Protein AF-A0A5C6Z777-F1 (afdb_monomer)

pLDDT: mean 96.34, std 3.9, range [65.44, 98.56]

Secondary structure (DSSP, 8-state):
-PPEETT-EEEEEETTEEEEEEEEEEEEEEPTTT--EE--SEE-TT-EEEEEEEESS------TTT-TTTTEEEEE-TTT--EEEEEE--

Nearest PDB structures (foldseek):
  1zun-assembly1_B  TM=9.668E-01  e=1.118E-06  Pseudomonas syringae pv. tomato str. DC3000
  4d61-assembly1_i  TM=8.518E-01  e=4.605E-04  Homo sapiens
  1jny-assembly2_B  TM=8.693E-01  e=2.103E-03  Saccharolobus solfataricus
  5hxb-assembly1_X  TM=8.867E-01  e=3.245E-03  Homo sapiens
  8g5z-assembly1_EF  TM=8.216E-01  e=5.893E-03  Homo sapiens

Radius of gyration: 12.79 Å; Cα contacts (8 Å, |Δi|>4): 198; chains: 1; bounding box: 26×29×34 Å

Sequence (90 aa):
TEPAVIGRKYWVRHGNRWVQARITAIDHRLDIQTLAETEAHELSVNEIGHVTVELQAELPLQPYADNRVGGALIVVDPTSNRTSGALLVR

Mean predicted aligned error: 2.5 Å

Foldseek 3Di:
DDKQAAPDWWWKDQPHDTWIKGWHDWQFWADPVPRDTDDDRIGDPPIHTDTDMDTPDDAQADQCVVPVSRFKMFIAHPPPRDTPGIGGHD

Structure (mmCIF, N/CA/C/O backbone):
data_AF-A0A5C6Z777-F1
#
_entry.id   AF-A0A5C6Z777-F1
#
loop_
_atom_site.group_PDB
_atom_site.id
_atom_site.type_symbol
_atom_site.label_atom_id
_atom_site.label_alt_id
_atom_site.label_comp_id
_atom_site.label_asym_id
_atom_site.label_entity_id
_atom_site.label_seq_id
_atom_site.pdbx_PDB_ins_code
_atom_site.Cartn_x
_atom_site.Cartn_y
_atom_site.Cartn_z
_atom_site.occupancy
_atom_site.B_iso_or_equiv
_atom_site.auth_seq_id
_atom_site.auth_comp_id
_atom_site.auth_asym_id
_atom_site.auth_atom_id
_atom_site.pdbx_PDB_model_num
ATOM 1 N N . THR A 1 1 ? -4.031 13.118 9.689 1.00 65.44 1 THR A N 1
ATOM 2 C CA . THR A 1 1 ? -3.987 12.297 8.461 1.00 65.44 1 THR A CA 1
ATOM 3 C C . THR A 1 1 ? -5.350 11.668 8.346 1.00 65.44 1 THR A C 1
ATOM 5 O O . THR A 1 1 ? -5.858 11.219 9.363 1.00 65.44 1 THR A O 1
ATOM 8 N N . GLU A 1 2 ? -5.993 11.770 7.191 1.00 84.62 2 GLU A N 1
ATOM 9 C CA . GLU A 1 2 ? -7.358 11.266 7.008 1.00 84.62 2 GLU A CA 1
ATOM 10 C C . GLU A 1 2 ? -7.345 9.748 6.773 1.00 84.62 2 GLU A C 1
ATOM 12 O O . GLU A 1 2 ? -6.347 9.250 6.239 1.00 84.62 2 GLU A O 1
ATOM 17 N N . PRO A 1 3 ? -8.405 9.019 7.169 1.00 92.25 3 PRO A N 1
ATOM 18 C CA . PRO A 1 3 ? -8.483 7.581 6.954 1.00 92.25 3 PRO A CA 1
ATOM 19 C C . PRO A 1 3 ? -8.497 7.242 5.460 1.00 92.25 3 PRO A C 1
ATOM 21 O O . PRO A 1 3 ? -8.970 8.013 4.612 1.00 92.25 3 PRO A O 1
ATOM 24 N N . ALA A 1 4 ? -7.964 6.067 5.140 1.00 94.00 4 ALA A N 1
ATOM 25 C CA . ALA A 1 4 ? -8.090 5.484 3.823 1.00 94.00 4 ALA A CA 1
ATOM 26 C C . ALA A 1 4 ? -9.469 4.841 3.683 1.00 94.00 4 ALA A C 1
ATOM 28 O O . ALA A 1 4 ? -9.827 3.962 4.460 1.00 94.00 4 ALA A O 1
ATOM 29 N N . VAL A 1 5 ? -10.241 5.292 2.696 1.00 95.38 5 VAL A N 1
ATOM 30 C CA . VAL A 1 5 ? -11.625 4.856 2.477 1.00 95.38 5 VAL A CA 1
ATOM 31 C C . VAL A 1 5 ? -11.813 4.411 1.034 1.00 95.38 5 VAL A C 1
ATOM 33 O O . VAL A 1 5 ? -11.163 4.924 0.115 1.00 95.38 5 VAL A O 1
ATOM 36 N N . ILE A 1 6 ? -12.724 3.464 0.827 1.00 96.88 6 ILE A N 1
ATOM 37 C CA . ILE A 1 6 ? -13.068 2.963 -0.505 1.00 96.88 6 ILE A CA 1
ATOM 38 C C . ILE A 1 6 ? -13.578 4.118 -1.384 1.00 96.88 6 ILE A C 1
ATOM 40 O O . ILE A 1 6 ? -14.338 4.981 -0.950 1.00 96.88 6 ILE A O 1
ATOM 44 N N . GLY A 1 7 ? -13.138 4.148 -2.641 1.00 95.69 7 GLY A N 1
ATOM 45 C CA . GLY A 1 7 ? -13.546 5.131 -3.645 1.00 95.69 7 GLY A CA 1
ATOM 46 C C . GLY A 1 7 ? -12.777 6.455 -3.607 1.00 95.69 7 GLY A C 1
ATOM 47 O O . GLY A 1 7 ? -12.824 7.203 -4.587 1.00 95.69 7 GLY A O 1
ATOM 48 N N . ARG A 1 8 ? -12.019 6.741 -2.540 1.00 94.44 8 ARG A N 1
ATOM 49 C CA . ARG A 1 8 ? -11.170 7.935 -2.482 1.00 94.44 8 ARG A CA 1
ATOM 50 C C . ARG A 1 8 ? -10.015 7.831 -3.477 1.00 94.44 8 ARG A C 1
ATOM 52 O O . ARG A 1 8 ? -9.369 6.791 -3.602 1.00 94.44 8 ARG A O 1
ATOM 59 N N . LYS A 1 9 ? -9.765 8.936 -4.183 1.00 96.25 9 LYS A N 1
ATOM 60 C CA . LYS A 1 9 ? -8.665 9.069 -5.142 1.00 96.25 9 LYS A CA 1
ATOM 61 C C . LYS A 1 9 ? -7.367 9.448 -4.437 1.00 96.25 9 LYS A C 1
ATOM 63 O O . LYS A 1 9 ? -7.362 10.306 -3.556 1.00 96.25 9 LYS A O 1
ATOM 68 N N . TYR A 1 10 ? -6.277 8.867 -4.912 1.00 97.56 10 TYR A N 1
ATOM 69 C CA . TYR A 1 10 ? -4.914 9.120 -4.470 1.00 97.56 10 TYR A CA 1
ATOM 70 C C . TYR A 1 10 ? -3.986 9.280 -5.667 1.00 97.56 10 TYR A C 1
ATOM 72 O O . TYR A 1 10 ? -4.269 8.797 -6.765 1.00 97.56 10 TYR A O 1
ATOM 80 N N . TRP A 1 11 ? -2.838 9.901 -5.432 1.00 98.31 11 TRP A N 1
ATOM 81 C CA . TRP A 1 11 ? -1.656 9.644 -6.237 1.00 98.31 11 TRP A CA 1
ATOM 82 C C . TRP A 1 11 ? -0.919 8.439 -5.668 1.00 98.31 11 TRP A C 1
ATOM 84 O O . TRP A 1 11 ? -0.730 8.342 -4.457 1.00 98.31 11 TRP A O 1
ATOM 94 N N . VAL A 1 12 ? -0.454 7.545 -6.535 1.00 98.44 12 VAL A N 1
ATOM 95 C CA . VAL A 1 12 ? 0.542 6.540 -6.167 1.00 98.44 12 VAL A CA 1
ATOM 96 C C . VAL A 1 12 ? 1.831 6.780 -6.928 1.00 98.44 12 VAL A C 1
ATOM 98 O O . VAL A 1 12 ? 1.816 7.135 -8.110 1.00 98.44 12 VAL A O 1
ATOM 101 N N . ARG A 1 13 ? 2.956 6.579 -6.244 1.00 98.44 13 ARG A N 1
ATOM 102 C CA . ARG A 1 13 ? 4.289 6.617 -6.839 1.00 98.44 13 ARG A CA 1
ATOM 103 C C . ARG A 1 13 ? 4.902 5.225 -6.838 1.00 98.44 13 ARG A C 1
ATOM 105 O O . ARG A 1 13 ? 5.101 4.654 -5.770 1.00 98.44 13 ARG A O 1
ATOM 112 N N . HIS A 1 14 ? 5.269 4.736 -8.018 1.00 98.25 14 HIS A N 1
ATOM 113 C CA . HIS A 1 14 ? 6.048 3.509 -8.219 1.00 98.25 14 HIS A CA 1
ATOM 114 C C . HIS A 1 14 ? 7.351 3.861 -8.936 1.00 98.25 14 HIS A C 1
ATOM 116 O O . HIS A 1 14 ? 7.341 4.346 -10.071 1.00 98.25 14 HIS A O 1
ATOM 122 N N . GLY A 1 15 ? 8.483 3.720 -8.242 1.00 94.81 15 GLY A N 1
ATOM 123 C CA . GLY A 1 15 ? 9.765 4.256 -8.707 1.00 94.81 15 GLY A CA 1
ATOM 124 C C . GLY A 1 15 ? 9.674 5.755 -9.031 1.00 94.81 15 GLY A C 1
ATOM 125 O O . GLY A 1 15 ? 9.503 6.592 -8.143 1.00 94.81 15 GLY A O 1
ATOM 126 N N . ASN A 1 16 ? 9.761 6.099 -10.318 1.00 94.75 16 ASN A N 1
ATOM 127 C CA . ASN A 1 16 ? 9.662 7.478 -10.816 1.00 94.75 16 ASN A CA 1
ATOM 128 C C . ASN A 1 16 ? 8.327 7.793 -11.516 1.00 94.75 16 ASN A C 1
ATOM 130 O O . ASN A 1 16 ? 8.170 8.888 -12.051 1.00 94.75 16 ASN A O 1
ATOM 134 N N . ARG A 1 17 ? 7.374 6.852 -11.538 1.00 97.44 17 ARG A N 1
ATOM 135 C CA . ARG A 1 17 ? 6.065 7.023 -12.181 1.00 97.44 17 ARG A CA 1
ATOM 136 C C . ARG A 1 17 ? 5.019 7.429 -11.152 1.00 97.44 17 ARG A C 1
ATOM 138 O O . ARG A 1 17 ? 4.930 6.813 -10.093 1.00 97.44 17 ARG A O 1
ATOM 145 N N . TRP A 1 18 ? 4.225 8.434 -11.500 1.00 98.12 18 TRP A N 1
ATOM 146 C CA . TRP A 1 18 ? 3.053 8.866 -10.744 1.00 98.12 18 TRP A CA 1
ATOM 147 C C . TRP A 1 18 ? 1.791 8.481 -11.504 1.00 98.12 18 TRP A C 1
ATOM 149 O O . TRP A 1 18 ? 1.676 8.784 -12.690 1.00 98.12 18 TRP A O 1
ATOM 159 N N . VAL A 1 19 ? 0.858 7.811 -10.832 1.00 98.44 19 VAL A N 1
ATOM 160 C CA . VAL A 1 19 ? -0.399 7.334 -11.425 1.00 98.44 19 VAL A CA 1
ATOM 161 C C . VAL A 1 19 ? -1.539 7.629 -10.455 1.00 98.44 19 VAL A C 1
ATOM 163 O O . VAL A 1 19 ? -1.354 7.524 -9.242 1.00 98.44 19 VAL A O 1
ATOM 166 N N . GLN A 1 20 ? -2.710 8.032 -10.957 1.00 98.44 20 GLN A N 1
ATOM 167 C CA . GLN A 1 20 ? -3.885 8.130 -10.091 1.00 98.44 20 GLN A CA 1
ATOM 168 C C . GLN A 1 20 ? -4.384 6.735 -9.742 1.00 98.44 20 GLN A C 1
ATOM 170 O O . GLN A 1 20 ? -4.420 5.843 -10.589 1.00 98.44 20 GLN A O 1
ATOM 175 N N . ALA A 1 21 ? -4.810 6.570 -8.502 1.00 98.38 21 ALA A N 1
ATOM 176 C CA . ALA A 1 21 ? -5.349 5.318 -8.016 1.00 98.38 21 ALA A CA 1
ATOM 177 C C . ALA A 1 21 ? -6.549 5.553 -7.108 1.00 98.38 21 ALA A C 1
ATOM 179 O O . ALA A 1 21 ? -6.748 6.653 -6.585 1.00 98.38 21 ALA A O 1
ATOM 180 N N . ARG A 1 22 ? -7.326 4.501 -6.875 1.00 97.75 22 ARG A N 1
ATOM 181 C CA . ARG A 1 22 ? -8.322 4.465 -5.802 1.00 97.75 22 ARG A CA 1
ATOM 182 C C . ARG A 1 22 ? -8.332 3.103 -5.135 1.00 97.75 22 ARG A C 1
ATOM 184 O O . ARG A 1 22 ? -8.110 2.088 -5.791 1.00 97.75 22 ARG A O 1
ATOM 191 N N . ILE A 1 23 ? -8.646 3.089 -3.847 1.00 97.38 23 ILE A N 1
ATOM 192 C CA . ILE A 1 23 ? -8.953 1.847 -3.138 1.00 97.38 23 ILE A CA 1
ATOM 193 C C . ILE A 1 23 ? -10.352 1.409 -3.573 1.00 97.38 23 ILE A C 1
ATOM 195 O O . ILE A 1 23 ? -11.298 2.196 -3.496 1.00 97.38 23 ILE A O 1
ATOM 199 N N . THR A 1 24 ? -10.487 0.182 -4.062 1.00 97.88 24 THR A N 1
ATOM 200 C CA . THR A 1 24 ? -11.769 -0.391 -4.501 1.00 97.88 24 THR A CA 1
ATOM 201 C C . THR A 1 24 ? -12.343 -1.380 -3.498 1.00 97.88 24 THR A C 1
ATOM 203 O O . THR A 1 24 ? -13.560 -1.540 -3.460 1.00 97.88 24 THR A O 1
ATOM 206 N N . ALA A 1 25 ? -11.499 -1.982 -2.661 1.00 97.62 25 ALA A N 1
ATOM 207 C CA . ALA A 1 25 ? -11.910 -2.852 -1.568 1.00 97.62 25 ALA A CA 1
ATOM 208 C C . ALA A 1 25 ? -10.901 -2.787 -0.416 1.00 97.62 25 ALA A C 1
ATOM 210 O O . ALA A 1 25 ? -9.710 -2.556 -0.639 1.00 97.62 25 ALA A O 1
ATOM 211 N N . ILE A 1 26 ? -11.398 -3.003 0.798 1.00 97.88 26 ILE A N 1
ATOM 212 C CA . ILE A 1 26 ? -10.610 -3.266 2.002 1.00 97.88 26 ILE A CA 1
ATOM 213 C C . ILE A 1 26 ? -11.130 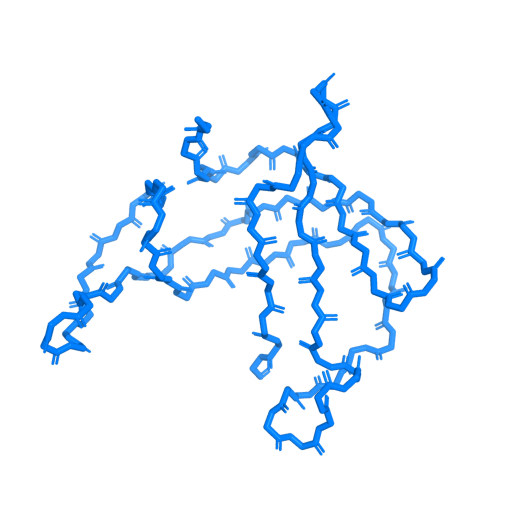-4.607 2.511 1.00 97.88 26 ILE A C 1
ATOM 215 O O . ILE A 1 26 ? -12.290 -4.690 2.905 1.00 97.88 26 ILE A O 1
ATOM 219 N N . ASP A 1 27 ? -10.310 -5.651 2.419 1.00 96.69 27 ASP A N 1
ATOM 220 C CA . ASP A 1 27 ? -10.733 -7.012 2.761 1.00 96.69 27 ASP A CA 1
ATOM 221 C C . ASP A 1 27 ? -10.745 -7.186 4.282 1.00 96.69 27 ASP A C 1
ATOM 223 O O . ASP A 1 27 ? -11.707 -7.668 4.873 1.00 96.69 27 ASP A O 1
ATOM 227 N N . HIS A 1 28 ? -9.668 -6.744 4.928 1.00 97.69 28 HIS A N 1
ATOM 228 C CA . HIS A 1 28 ? -9.532 -6.724 6.376 1.00 97.69 28 HIS A CA 1
ATOM 229 C C . HIS A 1 28 ? -8.464 -5.714 6.799 1.00 97.69 28 HIS A C 1
ATOM 231 O O . HIS A 1 28 ? -7.566 -5.359 6.027 1.00 97.69 28 HIS A O 1
ATOM 237 N N . ARG A 1 29 ? -8.515 -5.315 8.069 1.00 98.00 29 ARG A N 1
ATOM 238 C CA . ARG A 1 29 ? -7.379 -4.728 8.786 1.00 98.00 29 ARG A CA 1
ATOM 239 C C . ARG A 1 29 ? -6.722 -5.777 9.677 1.00 98.00 29 ARG A C 1
ATOM 241 O O . ARG A 1 29 ? -7.370 -6.733 10.095 1.00 98.00 29 ARG A O 1
ATOM 248 N N . LEU A 1 30 ? -5.453 -5.570 9.988 1.00 97.94 30 LEU A N 1
ATOM 249 C CA . LEU A 1 30 ? -4.705 -6.364 10.949 1.00 97.94 30 LEU A CA 1
ATOM 250 C C . LEU A 1 30 ? -4.664 -5.640 12.291 1.00 97.94 30 LEU A C 1
ATOM 252 O O . LEU A 1 30 ? -4.318 -4.458 12.361 1.00 97.94 30 LEU A O 1
ATOM 256 N N . ASP A 1 31 ? -4.951 -6.368 13.364 1.00 96.44 31 ASP A N 1
ATOM 257 C CA . ASP A 1 31 ? -4.569 -5.937 14.700 1.00 96.44 31 ASP A CA 1
ATOM 258 C C . ASP A 1 31 ? -3.037 -5.990 14.821 1.00 96.44 31 ASP A C 1
ATOM 260 O O . ASP A 1 31 ? -2.411 -7.031 14.632 1.00 96.44 31 ASP A O 1
ATOM 264 N N . ILE A 1 32 ? -2.406 -4.854 15.113 1.00 93.88 32 ILE A N 1
ATOM 265 C CA . ILE A 1 32 ? -0.940 -4.731 15.082 1.00 93.88 32 ILE A CA 1
ATOM 266 C C . ILE A 1 32 ? -0.228 -5.497 16.208 1.00 93.88 32 ILE A C 1
ATOM 268 O O . ILE A 1 32 ? 0.988 -5.670 16.148 1.00 93.88 32 ILE A O 1
ATOM 272 N N . GLN A 1 33 ? -0.951 -5.918 17.249 1.00 95.25 33 GLN A N 1
ATOM 273 C CA . GLN A 1 33 ? -0.387 -6.644 18.387 1.00 95.25 33 GLN A CA 1
ATOM 274 C C . GLN A 1 33 ? -0.485 -8.156 18.181 1.00 95.2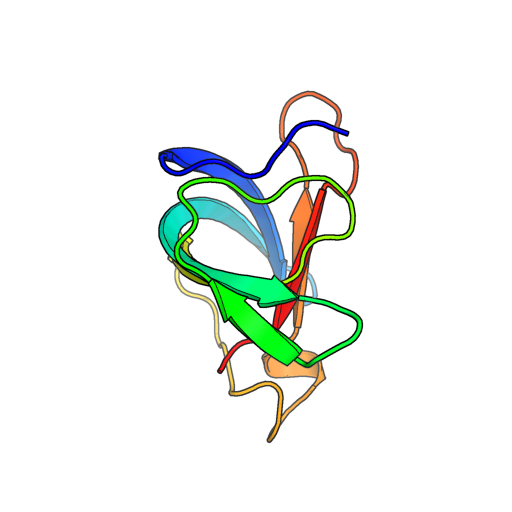5 33 GLN A C 1
ATOM 276 O O . GLN A 1 33 ? 0.423 -8.895 18.555 1.00 95.25 33 GLN A O 1
ATOM 281 N N . THR A 1 34 ? -1.585 -8.610 17.584 1.00 97.00 34 THR A N 1
ATOM 282 C CA . THR A 1 34 ? -1.944 -10.029 17.466 1.00 97.00 34 THR A CA 1
ATOM 283 C C . THR A 1 34 ? -1.848 -10.567 16.042 1.00 97.00 34 THR A C 1
ATOM 285 O O . THR A 1 34 ? -1.824 -11.781 15.859 1.00 97.00 34 THR A O 1
ATOM 288 N N . LEU A 1 35 ? -1.777 -9.684 15.041 1.00 95.75 35 LEU A N 1
ATOM 289 C CA . LEU A 1 35 ? -1.861 -9.987 13.608 1.00 95.75 35 LEU A CA 1
ATOM 290 C C . LEU A 1 35 ? -3.190 -10.636 13.190 1.00 95.75 35 LEU A C 1
ATOM 292 O O . LEU A 1 35 ? -3.277 -11.214 12.108 1.00 95.75 35 LEU A O 1
ATOM 296 N N . ALA A 1 36 ? -4.224 -10.544 14.029 1.00 97.81 36 ALA A N 1
ATOM 297 C CA . ALA A 1 36 ? -5.550 -11.044 13.702 1.00 97.81 36 ALA A CA 1
ATOM 298 C C . ALA A 1 36 ? -6.216 -10.169 12.631 1.00 97.81 36 ALA A C 1
ATOM 300 O O . ALA A 1 36 ? -6.176 -8.938 12.702 1.00 97.81 36 ALA A O 1
ATOM 301 N N . GLU A 1 37 ? -6.860 -10.812 11.661 1.00 98.06 37 GLU A N 1
ATOM 302 C CA . GLU A 1 37 ? -7.652 -10.141 10.633 1.00 98.06 37 GLU A CA 1
ATOM 303 C C . GLU A 1 37 ? -9.022 -9.747 11.198 1.00 98.06 37 GLU A C 1
ATOM 305 O O . GLU A 1 37 ?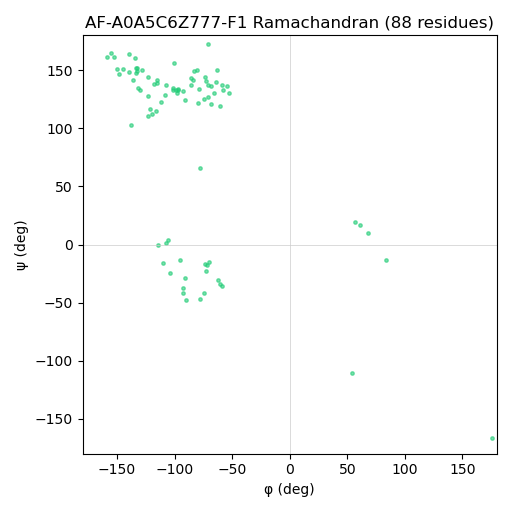 -9.688 -10.530 11.876 1.00 98.06 37 GLU A O 1
ATOM 310 N N . THR A 1 38 ? -9.451 -8.517 10.934 1.00 97.44 38 THR A N 1
ATOM 311 C CA . THR A 1 38 ? -10.781 -8.009 11.292 1.00 97.44 38 THR A CA 1
ATOM 312 C C . THR A 1 38 ? -11.388 -7.318 10.083 1.00 97.44 38 THR A C 1
ATOM 314 O O . THR A 1 38 ? -10.710 -6.512 9.442 1.00 97.44 38 THR A O 1
ATOM 317 N N . GLU A 1 39 ? -12.660 -7.591 9.784 1.00 96.19 39 GLU A N 1
ATOM 318 C CA . GLU A 1 39 ? -13.368 -6.867 8.726 1.00 96.19 39 GLU A CA 1
ATOM 319 C C . GLU A 1 39 ? -13.311 -5.355 8.967 1.00 96.19 39 GLU A C 1
ATOM 321 O O . GLU A 1 39 ? -13.462 -4.869 10.094 1.00 96.19 39 GLU A O 1
ATOM 326 N N . ALA A 1 40 ? -13.059 -4.606 7.897 1.00 94.50 40 ALA A N 1
ATOM 327 C CA . ALA A 1 40 ? -12.925 -3.161 7.947 1.00 94.50 40 ALA A CA 1
ATOM 328 C C . ALA A 1 40 ? -13.408 -2.535 6.639 1.00 94.50 40 ALA A C 1
ATOM 330 O O . ALA A 1 40 ? -13.240 -3.096 5.561 1.00 94.50 40 ALA A O 1
ATOM 331 N N . HIS A 1 41 ? -13.978 -1.336 6.736 1.00 92.75 41 HIS A N 1
ATOM 332 C CA . HIS A 1 41 ? -14.415 -0.547 5.577 1.00 92.75 41 HIS A CA 1
ATOM 333 C C . HIS A 1 41 ? -13.613 0.751 5.406 1.00 92.75 41 HIS A C 1
ATOM 335 O O . HIS A 1 41 ? -13.830 1.506 4.457 1.00 92.75 41 HIS A O 1
ATOM 341 N N . GLU A 1 42 ? -12.660 0.987 6.306 1.00 95.94 42 GLU A N 1
ATOM 342 C CA . GLU A 1 42 ? -11.683 2.067 6.271 1.00 95.94 42 GLU A CA 1
ATOM 343 C C . GLU A 1 42 ? -10.409 1.642 7.014 1.00 95.94 42 GLU A C 1
ATOM 345 O O . GLU A 1 42 ? -10.443 0.704 7.811 1.00 95.94 42 GLU A O 1
ATOM 350 N N . LEU A 1 43 ? -9.296 2.330 6.755 1.00 97.19 43 LEU A N 1
ATOM 351 C CA . LEU A 1 43 ? -8.055 2.196 7.519 1.00 97.19 43 LEU A CA 1
ATOM 352 C C . LEU A 1 43 ? -7.672 3.552 8.113 1.00 97.19 43 LEU A C 1
ATOM 354 O O . LEU A 1 43 ? -7.387 4.513 7.393 1.00 97.19 43 LEU A O 1
ATOM 358 N N . SER A 1 44 ? -7.657 3.628 9.436 1.00 95.25 44 SER A N 1
ATOM 359 C CA . SER A 1 44 ? -7.170 4.773 10.195 1.00 95.25 44 SER A CA 1
ATOM 360 C C . SER A 1 44 ? -5.647 4.902 10.121 1.00 95.25 44 SER A C 1
ATOM 362 O O . SER A 1 44 ? -4.921 4.053 9.602 1.00 95.25 44 SER A O 1
ATOM 364 N N . VAL A 1 45 ? -5.131 6.011 10.651 1.00 92.12 45 VAL A N 1
ATOM 365 C CA . VAL A 1 45 ? -3.686 6.254 10.716 1.00 92.12 45 VAL A CA 1
ATOM 366 C C . VAL A 1 45 ? -2.996 5.127 11.485 1.00 92.12 45 VAL A C 1
ATOM 368 O O . VAL A 1 45 ? -3.417 4.788 12.587 1.00 92.12 45 VAL A O 1
ATOM 371 N N . ASN A 1 46 ?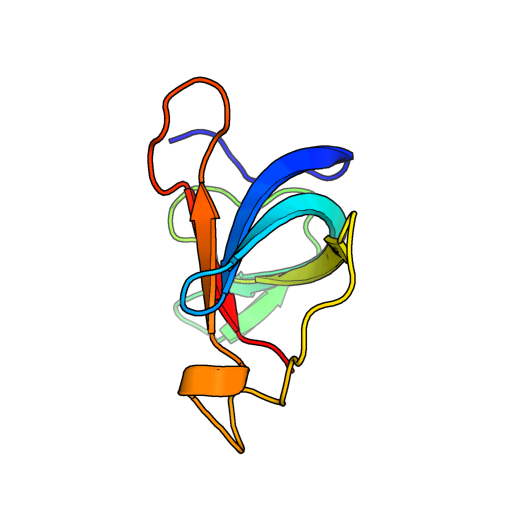 -1.898 4.616 10.923 1.00 91.81 46 ASN A N 1
ATOM 372 C CA . ASN A 1 46 ? -1.101 3.503 11.452 1.00 91.81 46 ASN A CA 1
ATOM 373 C C . ASN A 1 46 ? -1.792 2.130 11.442 1.00 91.81 46 ASN A C 1
ATOM 375 O O . ASN A 1 46 ? -1.238 1.185 12.001 1.00 91.81 46 ASN A O 1
ATOM 379 N N . GLU A 1 47 ? -2.952 1.989 10.799 1.00 96.50 47 GLU A N 1
ATOM 380 C CA . GLU A 1 47 ? -3.530 0.671 10.546 1.00 96.50 47 GLU A CA 1
ATOM 381 C C . GLU A 1 47 ? -2.922 0.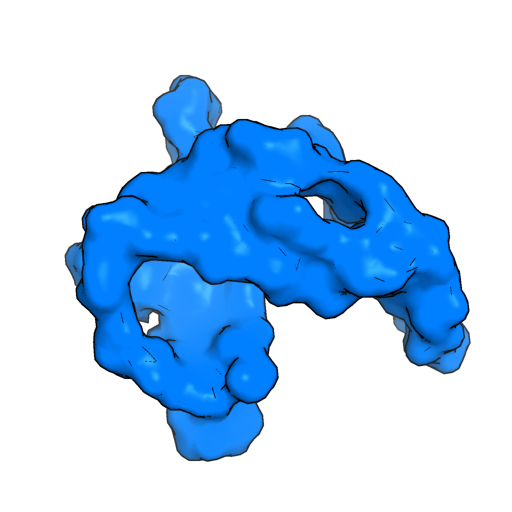033 9.295 1.00 96.50 47 GLU A C 1
ATOM 383 O O . GLU A 1 47 ? -2.522 0.708 8.342 1.00 96.50 47 GLU A O 1
ATOM 388 N N . ILE A 1 48 ? -2.856 -1.294 9.313 1.00 97.25 48 ILE A N 1
ATOM 389 C CA . ILE A 1 48 ? -2.400 -2.116 8.196 1.00 97.25 48 ILE A CA 1
ATOM 390 C C . ILE A 1 48 ? -3.600 -2.936 7.745 1.00 97.25 48 ILE A C 1
ATOM 392 O O . ILE A 1 48 ? -4.346 -3.441 8.579 1.00 97.25 48 ILE A O 1
ATOM 396 N N . GLY A 1 49 ? -3.786 -3.087 6.442 1.00 97.25 49 GLY A N 1
ATOM 397 C CA . GLY A 1 49 ? -4.856 -3.912 5.908 1.00 97.25 49 GLY A CA 1
ATOM 398 C C . GLY A 1 49 ? -4.545 -4.425 4.517 1.00 97.25 49 GLY A C 1
ATOM 399 O O . GLY A 1 49 ? -3.640 -3.927 3.842 1.00 97.25 49 GLY A O 1
ATOM 400 N N . HIS A 1 50 ? -5.310 -5.427 4.106 1.00 97.88 50 HIS A N 1
ATOM 401 C CA . HIS A 1 50 ? -5.285 -5.928 2.745 1.00 97.88 50 HIS A CA 1
ATOM 402 C C . HIS A 1 50 ? -6.326 -5.167 1.928 1.00 97.88 50 HIS A C 1
ATOM 404 O O . HIS A 1 50 ? -7.492 -5.069 2.312 1.00 97.88 50 HIS A O 1
ATOM 410 N N . VAL A 1 51 ? -5.877 -4.566 0.830 1.00 98.00 51 VAL A N 1
ATOM 411 C CA . VAL A 1 51 ? -6.693 -3.678 0.007 1.00 98.00 51 VAL A CA 1
ATOM 412 C C . VAL A 1 51 ? -6.538 -4.024 -1.463 1.00 98.00 51 VAL A C 1
ATOM 414 O O . VAL A 1 51 ? -5.450 -4.382 -1.914 1.00 98.00 51 VAL A O 1
ATOM 417 N N . THR A 1 52 ? -7.608 -3.830 -2.228 1.00 97.88 52 THR A N 1
ATOM 418 C CA . THR A 1 52 ? -7.542 -3.820 -3.691 1.00 97.88 52 THR A CA 1
ATOM 419 C C . THR A 1 52 ? -7.449 -2.379 -4.175 1.00 97.88 52 THR A C 1
ATOM 421 O O . THR A 1 52 ? -8.202 -1.507 -3.730 1.00 97.88 52 THR A O 1
ATOM 424 N N . VAL A 1 53 ? -6.521 -2.122 -5.096 1.00 98.19 53 VAL A N 1
ATOM 425 C CA . VAL A 1 53 ? -6.270 -0.791 -5.654 1.00 98.19 53 VAL A CA 1
ATOM 426 C C . VAL A 1 53 ? -6.419 -0.834 -7.166 1.00 98.19 53 VAL A C 1
ATOM 428 O O . VAL A 1 53 ? -5.784 -1.638 -7.842 1.00 98.19 53 VAL A O 1
ATOM 431 N N . GLU A 1 54 ? -7.238 0.064 -7.700 1.00 98.50 54 GLU A N 1
ATOM 432 C CA . GLU A 1 54 ? -7.350 0.297 -9.137 1.00 98.50 54 GLU A CA 1
ATOM 433 C C . GLU A 1 54 ? -6.400 1.423 -9.546 1.00 98.50 54 GLU A C 1
ATOM 435 O O . GLU A 1 54 ? -6.373 2.481 -8.909 1.00 98.50 54 GLU A O 1
ATOM 440 N N . LEU A 1 55 ? -5.635 1.196 -10.615 1.00 98.56 55 LEU A N 1
ATOM 441 C CA . LEU A 1 55 ? -4.693 2.155 -11.186 1.00 98.56 55 LEU A CA 1
ATOM 442 C C . LEU A 1 55 ? -5.238 2.707 -12.502 1.00 98.56 55 LEU A C 1
ATOM 444 O O . LEU A 1 55 ? -5.722 1.954 -13.342 1.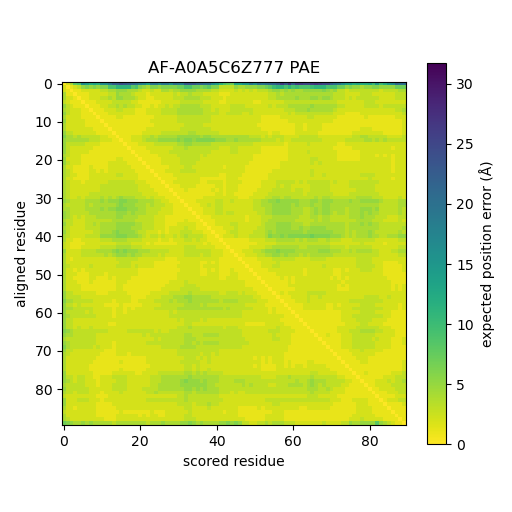00 98.56 55 LEU A O 1
ATOM 448 N N . GLN A 1 56 ? -5.102 4.014 -12.720 1.00 98.19 56 GLN A N 1
ATOM 449 C CA . GLN A 1 56 ? -5.534 4.652 -13.968 1.00 98.19 56 GLN A CA 1
ATOM 450 C C . GLN A 1 56 ? -4.631 4.304 -15.169 1.00 98.19 56 GLN A C 1
ATOM 452 O O . GLN A 1 56 ? -5.019 4.501 -16.317 1.00 98.19 56 GLN A O 1
ATOM 457 N N . ALA A 1 57 ? -3.419 3.810 -14.917 1.00 98.12 57 ALA A N 1
ATOM 458 C CA . ALA A 1 57 ? -2.482 3.359 -15.936 1.00 98.12 57 ALA A CA 1
ATOM 459 C C . ALA A 1 57 ? -1.682 2.158 -15.423 1.00 98.12 57 ALA A C 1
ATOM 461 O O . ALA A 1 57 ? -1.432 2.036 -14.222 1.00 98.12 57 ALA A O 1
ATOM 462 N N . GLU A 1 58 ? -1.256 1.295 -16.342 1.00 97.31 58 GLU A N 1
ATOM 463 C CA . GLU A 1 58 ? -0.472 0.110 -16.008 1.00 97.31 58 GLU A CA 1
ATOM 464 C C . GLU A 1 58 ? 0.891 0.470 -15.399 1.00 97.31 58 GLU A C 1
ATOM 466 O O . GLU A 1 58 ? 1.605 1.376 -15.849 1.00 97.31 58 GLU A O 1
ATOM 471 N N . LEU A 1 59 ? 1.273 -0.297 -14.380 1.00 97.62 59 LEU A N 1
ATOM 472 C CA . LEU A 1 59 ? 2.582 -0.246 -13.745 1.00 97.62 59 LEU A CA 1
ATOM 473 C C . LEU A 1 59 ? 3.226 -1.637 -13.809 1.00 97.62 59 LEU A C 1
ATOM 475 O O . LEU A 1 59 ? 2.519 -2.635 -13.676 1.00 97.62 59 LEU A O 1
ATOM 479 N N . PRO A 1 60 ? 4.556 -1.729 -13.981 1.00 97.06 6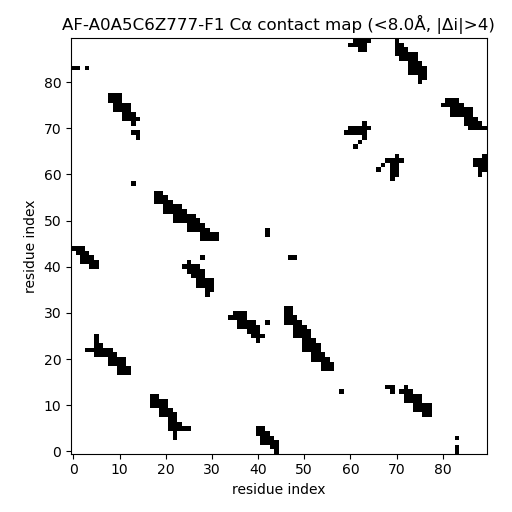0 PRO A N 1
ATOM 480 C CA . PRO A 1 60 ? 5.275 -2.999 -13.995 1.00 97.06 60 PRO A CA 1
ATOM 481 C C . PRO A 1 60 ? 5.458 -3.511 -12.558 1.00 97.06 60 PRO A C 1
ATOM 483 O O . PRO A 1 60 ? 6.567 -3.518 -12.022 1.00 97.06 60 PRO A O 1
ATOM 486 N N . LEU A 1 61 ? 4.346 -3.849 -11.906 1.00 98.00 61 LEU A N 1
ATOM 487 C CA . LEU A 1 61 ? 4.320 -4.318 -10.527 1.00 98.00 61 LEU A CA 1
ATOM 488 C C . LEU A 1 61 ? 4.846 -5.750 -10.434 1.00 98.00 61 LEU A C 1
ATOM 490 O O . LEU A 1 61 ? 4.615 -6.577 -11.314 1.00 98.00 61 LEU A O 1
ATOM 494 N N . GLN A 1 62 ? 5.543 -6.035 -9.343 1.00 97.94 62 GLN A N 1
ATOM 495 C CA . GLN A 1 62 ? 5.998 -7.373 -8.976 1.00 97.94 62 GLN A CA 1
ATOM 496 C C . GLN A 1 62 ? 5.648 -7.615 -7.506 1.00 97.94 62 GLN A C 1
ATOM 498 O O . GLN A 1 62 ? 5.620 -6.638 -6.753 1.00 97.94 62 GLN A O 1
ATOM 503 N N . PRO A 1 63 ? 5.418 -8.866 -7.068 1.00 98.50 63 PRO A N 1
ATOM 504 C CA . PRO A 1 63 ? 5.228 -9.158 -5.653 1.00 98.50 63 PRO A CA 1
ATOM 505 C C . PRO A 1 63 ? 6.382 -8.589 -4.824 1.00 98.50 63 PRO A C 1
ATOM 507 O O . PRO A 1 63 ? 7.558 -8.791 -5.138 1.00 98.50 63 PRO A O 1
ATOM 510 N N . TYR A 1 64 ? 6.060 -7.864 -3.754 1.00 98.44 64 TYR A N 1
ATOM 511 C CA . TYR A 1 64 ? 7.050 -7.206 -2.899 1.00 98.44 64 TYR A CA 1
ATOM 512 C C . TYR A 1 64 ? 7.996 -8.212 -2.230 1.00 98.44 64 TYR A C 1
ATOM 514 O O . TYR A 1 64 ? 9.166 -7.899 -1.993 1.00 98.44 64 TYR A O 1
ATOM 522 N N . ALA A 1 65 ? 7.498 -9.421 -1.953 1.00 98.25 65 ALA A N 1
ATOM 523 C CA . ALA A 1 65 ? 8.293 -10.524 -1.422 1.00 98.25 65 ALA A CA 1
ATOM 524 C C . ALA A 1 65 ? 9.437 -10.934 -2.370 1.00 98.25 65 ALA A C 1
ATOM 526 O O . ALA A 1 65 ? 10.525 -11.253 -1.891 1.00 98.25 65 ALA A O 1
ATOM 527 N N . ASP A 1 66 ? 9.215 -10.842 -3.685 1.00 98.38 66 ASP A N 1
ATOM 528 C CA . ASP A 1 66 ? 10.176 -11.248 -4.716 1.00 98.38 66 ASP A CA 1
ATOM 529 C C . ASP A 1 66 ? 11.060 -10.078 -5.168 1.00 98.38 66 ASP A C 1
ATOM 531 O O . ASP A 1 66 ? 12.272 -10.222 -5.335 1.00 98.38 66 ASP A O 1
ATOM 535 N N . ASN A 1 67 ? 10.470 -8.891 -5.347 1.00 98.25 67 ASN A N 1
ATOM 536 C CA . ASN A 1 67 ? 11.192 -7.671 -5.690 1.00 98.25 67 ASN A CA 1
ATOM 537 C C . ASN A 1 67 ? 10.664 -6.470 -4.901 1.00 98.25 67 ASN A C 1
ATOM 539 O O . ASN A 1 67 ? 9.668 -5.843 -5.262 1.00 98.25 67 ASN A O 1
ATOM 543 N N . ARG A 1 68 ? 11.418 -6.066 -3.874 1.00 97.06 68 ARG A N 1
ATOM 544 C CA . ARG A 1 68 ? 11.062 -4.923 -3.020 1.00 97.06 68 ARG A CA 1
ATOM 545 C C . ARG A 1 68 ? 10.913 -3.604 -3.777 1.00 97.06 68 ARG A C 1
ATOM 547 O O . ARG A 1 68 ? 10.068 -2.795 -3.414 1.00 97.06 68 ARG A O 1
ATOM 554 N N . VAL A 1 69 ? 11.722 -3.370 -4.811 1.00 96.88 69 VAL A N 1
ATOM 555 C CA . VAL A 1 69 ? 11.640 -2.143 -5.624 1.00 96.88 69 VAL A CA 1
ATOM 556 C C . VAL A 1 69 ? 10.424 -2.202 -6.549 1.00 96.88 69 VAL A C 1
ATOM 558 O O . VAL A 1 69 ? 9.710 -1.214 -6.687 1.00 96.88 69 VAL A O 1
ATOM 561 N N . GLY A 1 70 ? 10.172 -3.364 -7.156 1.00 97.69 70 GLY A N 1
ATOM 562 C CA . GLY A 1 70 ? 9.042 -3.598 -8.059 1.00 97.69 70 GLY A CA 1
ATOM 563 C C . GLY A 1 70 ? 7.682 -3.679 -7.360 1.00 97.69 70 GLY A C 1
ATOM 564 O O . GLY A 1 70 ? 6.667 -3.406 -7.998 1.00 97.69 70 GLY A O 1
ATOM 565 N N . GLY A 1 71 ? 7.651 -4.001 -6.067 1.00 98.19 71 GLY A N 1
ATOM 566 C CA . GLY A 1 71 ? 6.417 -4.174 -5.299 1.00 98.19 71 GLY A CA 1
ATOM 567 C C . GLY A 1 71 ? 6.094 -3.074 -4.293 1.00 98.19 71 GLY A C 1
ATOM 568 O O . GLY A 1 71 ? 5.102 -3.200 -3.586 1.00 98.19 71 GLY A O 1
ATOM 569 N N . ALA A 1 72 ? 6.903 -2.017 -4.182 1.00 98.38 72 ALA A N 1
ATOM 570 C CA . ALA A 1 72 ? 6.644 -0.918 -3.251 1.00 98.38 72 ALA A CA 1
ATOM 571 C C . ALA A 1 72 ? 6.040 0.300 -3.956 1.00 98.38 72 ALA A C 1
ATOM 573 O O . ALA A 1 72 ? 6.547 0.756 -4.984 1.00 98.38 72 ALA A O 1
ATOM 574 N N . LEU A 1 73 ? 4.996 0.880 -3.362 1.00 98.56 73 LEU A N 1
ATOM 575 C CA . LEU A 1 73 ? 4.411 2.145 -3.800 1.00 98.56 73 LEU A CA 1
ATOM 576 C C . LEU A 1 73 ? 4.199 3.088 -2.617 1.00 98.56 73 LEU A C 1
ATOM 578 O O . LEU A 1 73 ? 3.906 2.657 -1.503 1.00 98.56 73 LEU A O 1
ATOM 582 N N . ILE A 1 74 ? 4.294 4.391 -2.876 1.00 98.06 74 ILE A N 1
ATOM 583 C CA . ILE A 1 74 ? 3.931 5.442 -1.916 1.00 98.06 74 ILE A CA 1
ATOM 584 C C . ILE A 1 74 ? 2.556 5.985 -2.294 1.00 98.06 74 ILE A C 1
ATOM 586 O O . ILE A 1 74 ? 2.338 6.312 -3.458 1.00 98.06 74 ILE A O 1
ATOM 590 N N . VAL A 1 75 ? 1.658 6.120 -1.319 1.00 97.81 75 VAL A N 1
ATOM 591 C CA . VAL A 1 75 ? 0.331 6.730 -1.487 1.00 97.81 75 VAL A CA 1
ATOM 592 C C . VAL A 1 75 ? 0.387 8.178 -1.023 1.00 97.81 75 VAL A C 1
ATO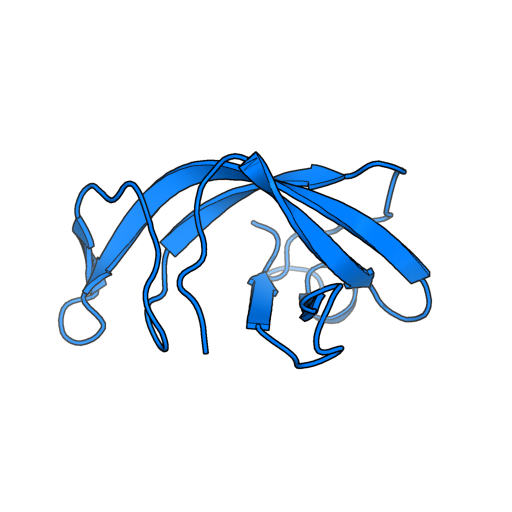M 594 O O . VAL A 1 75 ? 0.865 8.466 0.076 1.00 97.81 75 VAL A O 1
ATOM 597 N N . VAL A 1 76 ? -0.112 9.094 -1.844 1.00 97.31 76 VAL A N 1
ATOM 598 C CA . VAL A 1 76 ? -0.075 10.536 -1.602 1.00 97.31 76 VAL A CA 1
ATOM 599 C C . VAL A 1 76 ? -1.462 11.133 -1.798 1.00 97.31 76 VAL A C 1
ATOM 601 O O . VAL A 1 76 ? -2.143 10.868 -2.791 1.00 97.31 76 VAL A O 1
ATOM 604 N N . ASP A 1 77 ? -1.876 11.955 -0.840 1.00 95.12 77 ASP A N 1
ATOM 605 C CA . ASP A 1 77 ? -3.133 12.688 -0.905 1.00 95.12 77 ASP A CA 1
ATOM 606 C C . ASP A 1 77 ? -3.059 13.807 -1.965 1.00 95.12 77 ASP A C 1
ATOM 608 O O . ASP A 1 77 ? -2.144 14.634 -1.911 1.00 95.12 77 ASP A O 1
ATOM 612 N N . PRO A 1 78 ? -4.004 13.876 -2.920 1.00 94.06 78 PRO A N 1
ATOM 613 C CA . PRO A 1 78 ? -3.931 14.813 -4.041 1.00 94.06 78 PRO A CA 1
ATOM 614 C C . PRO A 1 78 ? -4.215 16.271 -3.662 1.00 94.06 78 PRO A C 1
ATOM 616 O O . PRO A 1 78 ? -3.893 17.162 -4.443 1.00 94.06 78 PRO A O 1
ATOM 619 N N . THR A 1 79 ? -4.811 16.531 -2.494 1.00 93.50 79 THR A N 1
ATOM 620 C CA . THR A 1 79 ? -5.139 17.891 -2.041 1.00 93.50 79 THR A CA 1
ATOM 621 C C . THR A 1 79 ? -3.985 18.497 -1.248 1.00 93.50 79 THR A C 1
ATOM 623 O O . THR A 1 79 ? -3.575 19.631 -1.481 1.00 93.50 79 THR A O 1
ATOM 626 N N . SER A 1 80 ? -3.446 17.735 -0.299 1.00 94.50 80 SER A N 1
ATOM 627 C CA . SER A 1 80 ? -2.417 18.184 0.641 1.00 94.50 80 SER A CA 1
ATOM 628 C C . SER A 1 80 ? -0.990 17.846 0.208 1.00 94.50 80 SER A C 1
ATOM 630 O O . SER A 1 80 ? -0.045 18.361 0.804 1.00 94.50 80 SER A O 1
ATOM 632 N N . ASN A 1 81 ? -0.815 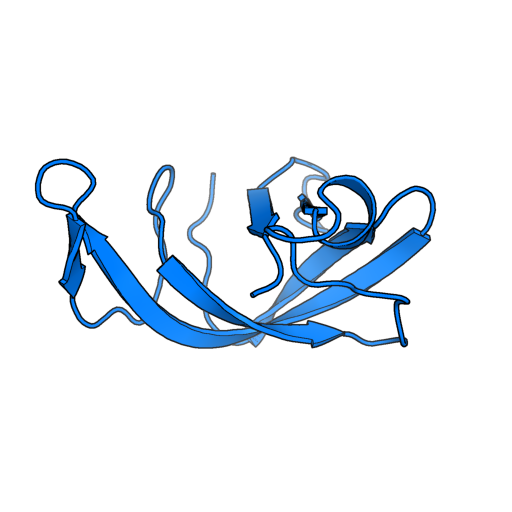16.975 -0.793 1.00 94.00 81 ASN A N 1
ATOM 633 C CA . ASN A 1 81 ? 0.473 16.419 -1.231 1.00 94.00 81 ASN A CA 1
ATOM 634 C C . ASN A 1 81 ? 1.254 15.692 -0.124 1.00 94.00 81 ASN A C 1
ATOM 636 O O . ASN A 1 81 ? 2.466 15.489 -0.225 1.00 94.00 81 ASN A O 1
ATOM 640 N N . ARG A 1 82 ? 0.575 15.294 0.955 1.00 94.88 82 ARG A N 1
ATOM 641 C CA . ARG A 1 82 ? 1.183 14.545 2.052 1.00 94.88 82 ARG A CA 1
ATOM 642 C C . ARG A 1 82 ? 1.162 13.057 1.737 1.00 94.88 82 ARG A C 1
ATOM 644 O O . ARG A 1 82 ? 0.176 12.545 1.211 1.00 94.88 82 ARG A O 1
ATOM 651 N N . THR A 1 83 ? 2.217 12.354 2.135 1.00 95.62 83 THR A N 1
ATOM 652 C CA . THR A 1 83 ? 2.218 10.890 2.150 1.00 95.62 83 THR A CA 1
ATOM 653 C C . THR A 1 83 ? 1.120 10.388 3.087 1.00 95.62 83 THR A C 1
ATOM 655 O O . THR A 1 83 ? 1.134 10.694 4.281 1.00 95.62 83 THR A O 1
ATOM 658 N N . SER A 1 84 ? 0.173 9.633 2.536 1.00 95.19 84 SER A N 1
ATOM 659 C CA . SER A 1 84 ? -0.945 9.022 3.264 1.00 95.19 84 SER A CA 1
ATOM 660 C C . SER A 1 84 ? -0.612 7.617 3.755 1.00 95.19 84 SER A C 1
ATOM 662 O O . SER A 1 84 ? -1.140 7.196 4.777 1.00 95.19 84 SER A O 1
ATOM 664 N N . GLY A 1 85 ? 0.264 6.901 3.045 1.00 96.75 85 GLY A N 1
ATOM 665 C CA . GLY A 1 85 ? 0.637 5.530 3.378 1.00 96.75 85 GLY A CA 1
ATOM 666 C C . GLY A 1 85 ? 1.580 4.910 2.350 1.00 96.75 85 GLY A C 1
ATOM 667 O O . GLY A 1 85 ? 2.132 5.602 1.489 1.00 96.75 85 GLY A O 1
ATOM 668 N N . ALA A 1 86 ? 1.744 3.595 2.437 1.00 97.69 86 ALA A N 1
ATOM 669 C CA . ALA A 1 86 ? 2.517 2.789 1.501 1.00 97.69 86 ALA A CA 1
ATOM 670 C C . ALA A 1 86 ? 1.719 1.542 1.103 1.00 97.69 86 ALA A C 1
ATOM 672 O O . ALA A 1 86 ? 0.907 1.054 1.885 1.00 97.69 86 ALA A O 1
ATOM 673 N N . LEU A 1 87 ? 1.968 1.033 -0.101 1.00 98.25 87 LEU A N 1
ATOM 674 C CA . LEU A 1 87 ? 1.417 -0.232 -0.582 1.00 98.25 87 LEU A CA 1
ATOM 675 C C . LEU A 1 87 ? 2.557 -1.203 -0.855 1.00 98.25 87 LEU A C 1
ATOM 677 O O . LEU A 1 87 ? 3.580 -0.823 -1.431 1.00 98.25 87 LEU A O 1
ATOM 681 N N . LEU A 1 88 ? 2.338 -2.453 -0.462 1.00 98.56 88 LEU A N 1
ATOM 682 C CA . LEU A 1 88 ? 3.203 -3.583 -0.764 1.00 98.56 88 LEU A CA 1
ATOM 683 C C . LEU A 1 88 ? 2.391 -4.538 -1.636 1.00 98.56 88 LEU A C 1
ATOM 685 O O . LEU A 1 88 ? 1.367 -5.054 -1.193 1.00 98.56 88 LEU A O 1
ATOM 689 N N . VAL A 1 89 ? 2.810 -4.723 -2.883 1.00 98.31 89 VAL A N 1
ATOM 690 C CA . VAL A 1 89 ? 2.142 -5.624 -3.829 1.00 98.31 89 VAL A CA 1
ATOM 691 C C . VAL A 1 89 ? 2.284 -7.058 -3.327 1.00 98.31 89 VAL A C 1
ATOM 693 O O . VAL A 1 89 ? 3.392 -7.479 -2.980 1.00 98.31 89 VAL A O 1
ATOM 696 N N . ARG A 1 90 ? 1.168 -7.785 -3.279 1.00 95.19 90 ARG A N 1
ATOM 697 C CA . ARG A 1 90 ? 1.120 -9.204 -2.926 1.00 95.19 90 ARG A CA 1
ATOM 698 C C . ARG A 1 90 ? 1.169 -10.078 -4.170 1.00 95.19 90 ARG A C 1
ATOM 700 O O . ARG A 1 90 ? 0.625 -9.644 -5.208 1.00 95.19 90 ARG A O 1
#

Solvent-accessible surface area (backbone atoms only — not comparable to full-atom values): 5214 Å² total; per-residue (Å²): 127,80,60,50,43,63,71,45,70,30,35,33,35,47,87,92,46,77,41,49,29,28,33,73,41,50,71,25,32,42,42,91,90,77,66,47,77,39,83,36,76,58,37,54,81,93,57,47,61,50,66,44,72,49,62,79,58,92,70,87,68,36,38,26,91,82,33,60,74,44,9,40,33,42,31,26,36,77,87,78,70,42,78,72,50,73,47,69,39,117